Protein AF-T0PTF6-F1 (afdb_monomer)

Solvent-accessible surface area (backbone atoms only — not comparable to full-atom values): 11206 Å² total; per-residue (Å²): 135,82,79,77,64,70,84,74,37,71,68,54,48,59,72,46,45,44,31,73,33,86,87,36,86,44,30,82,51,52,88,39,62,68,60,52,48,53,52,52,55,50,52,52,51,53,51,56,73,67,56,56,88,88,58,85,84,73,84,80,70,76,87,69,85,66,99,60,100,63,68,92,80,62,76,80,83,74,71,88,70,95,76,86,76,68,81,78,51,67,43,77,56,99,88,40,85,39,80,42,71,42,78,43,74,68,41,69,28,35,34,91,40,45,84,80,51,40,58,77,87,59,47,67,47,45,77,56,54,70,67,71,60,58,89,90,43,60,74,40,80,43,68,46,67,45,83,46,69,92,60,60,88,99,55,63,93,56,81,82,71,91,82,75,88,74,83,130

Foldseek 3Di:
DDDDPPVPDPVLVVVCVLCVDPPHPNVVCNPVVVVSVVVVVVVVVVVVVVDPVVDPDDDPPPPPPPVDPDPPPDPPPCDPDDDDQQDADWDADPNDTDGDWDWDFFAKAFQVCCVPGPDPVCCSCVVVSVVPDDPPRGRHIDTDTDTDDDADPPGDPDDPDDDDPDDD

Structure (mmCIF, N/CA/C/O backbone):
data_AF-T0PTF6-F1
#
_entry.id   AF-T0PTF6-F1
#
loop_
_atom_site.group_PDB
_atom_site.id
_atom_site.type_symbol
_atom_site.label_atom_id
_atom_site.label_alt_id
_atom_site.label_comp_id
_atom_site.label_asym_id
_atom_site.label_entity_id
_atom_site.label_seq_id
_atom_site.pdbx_PDB_ins_code
_atom_site.Cartn_x
_atom_site.Cartn_y
_atom_site.Cartn_z
_atom_site.occupancy
_atom_site.B_iso_or_equiv
_atom_site.auth_seq_id
_atom_site.auth_comp_id
_atom_site.auth_asym_id
_atom_site.auth_atom_id
_atom_site.pdbx_PDB_model_num
ATOM 1 N N . MET A 1 1 ? 9.430 -39.633 -14.722 1.00 39.00 1 MET A N 1
ATOM 2 C CA . MET A 1 1 ? 8.328 -38.645 -14.683 1.00 39.00 1 MET A CA 1
ATOM 3 C C . MET A 1 1 ? 8.304 -37.923 -16.020 1.00 39.00 1 MET A C 1
ATOM 5 O O . MET A 1 1 ? 9.248 -37.207 -16.324 1.00 39.00 1 MET A O 1
ATOM 9 N N . THR A 1 2 ? 7.308 -38.182 -16.865 1.00 39.31 2 THR A N 1
ATOM 10 C CA . THR A 1 2 ? 7.134 -37.473 -18.143 1.00 39.31 2 THR A CA 1
ATOM 11 C C . THR A 1 2 ? 6.616 -36.058 -17.870 1.00 39.31 2 THR A C 1
ATOM 13 O O . THR A 1 2 ? 5.637 -35.926 -17.134 1.00 39.31 2 THR A O 1
ATOM 16 N N . PRO A 1 3 ? 7.254 -34.998 -18.399 1.00 48.41 3 PRO A N 1
ATOM 17 C CA . PRO A 1 3 ? 6.786 -33.633 -18.188 1.00 48.41 3 PRO A CA 1
ATOM 18 C C . PRO A 1 3 ? 5.370 -33.472 -18.750 1.00 48.41 3 PRO A C 1
ATOM 20 O O . PRO A 1 3 ? 5.059 -33.998 -19.819 1.00 48.41 3 PRO A O 1
ATOM 23 N N . ALA A 1 4 ? 4.514 -32.757 -18.015 1.00 54.97 4 ALA A N 1
ATOM 24 C CA . ALA A 1 4 ? 3.150 -32.471 -18.445 1.00 54.97 4 ALA A CA 1
ATOM 25 C C . ALA A 1 4 ? 3.148 -31.822 -19.847 1.00 54.97 4 ALA A C 1
ATOM 27 O O . ALA A 1 4 ? 4.062 -31.048 -20.160 1.00 54.97 4 ALA A O 1
ATOM 28 N N . PRO A 1 5 ? 2.145 -32.104 -20.702 1.00 60.97 5 PRO A N 1
ATOM 29 C CA . PRO A 1 5 ? 2.099 -31.548 -22.049 1.00 60.97 5 PRO A CA 1
ATOM 30 C C . PRO A 1 5 ? 2.113 -30.019 -21.970 1.00 60.97 5 PRO A C 1
ATOM 32 O O . PRO A 1 5 ? 1.300 -29.449 -21.244 1.00 60.97 5 PRO A O 1
ATOM 35 N N . LEU A 1 6 ? 2.993 -29.363 -22.738 1.00 57.81 6 LEU A N 1
ATOM 36 C CA . LEU A 1 6 ? 3.139 -27.895 -22.839 1.00 57.81 6 LEU A CA 1
ATOM 37 C C . LEU A 1 6 ? 1.791 -27.147 -22.924 1.00 57.81 6 LEU A C 1
ATOM 39 O O . LEU A 1 6 ? 1.658 -26.048 -22.397 1.00 57.81 6 LEU A O 1
ATOM 43 N N . TRP A 1 7 ? 0.784 -27.785 -23.520 1.00 56.88 7 TRP A N 1
ATOM 44 C CA . TRP A 1 7 ? -0.591 -27.311 -23.695 1.00 56.88 7 TRP A CA 1
ATOM 45 C C . TRP A 1 7 ? -1.392 -27.103 -22.401 1.00 56.88 7 TRP A C 1
ATOM 47 O O . TRP A 1 7 ? -2.384 -26.379 -22.408 1.00 56.88 7 TRP A O 1
ATOM 57 N N . HIS A 1 8 ? -0.964 -27.698 -21.286 1.00 62.75 8 HIS A N 1
ATOM 58 C CA . HIS A 1 8 ? -1.589 -27.513 -19.972 1.00 62.75 8 HIS A CA 1
ATOM 59 C C . HIS A 1 8 ? -0.968 -26.354 -19.180 1.00 62.75 8 HIS A C 1
ATOM 61 O O . HIS A 1 8 ? -1.477 -25.994 -18.122 1.00 62.75 8 HIS A O 1
ATOM 67 N N . ASN A 1 9 ? 0.115 -25.747 -19.679 1.00 69.44 9 ASN A N 1
ATOM 68 C CA . ASN A 1 9 ? 0.739 -24.601 -19.034 1.00 69.44 9 ASN A CA 1
ATOM 69 C C . ASN A 1 9 ? -0.092 -23.332 -19.296 1.00 69.44 9 ASN A C 1
ATOM 71 O O . ASN A 1 9 ? -0.272 -22.921 -20.443 1.00 69.44 9 ASN A O 1
ATOM 75 N N . SER A 1 10 ? -0.581 -22.701 -18.228 1.00 67.88 10 SER A N 1
ATOM 76 C CA . SER A 1 10 ? -1.420 -21.497 -18.289 1.00 67.88 10 SER A CA 1
ATOM 77 C C . SER A 1 10 ? -0.756 -20.331 -19.032 1.00 67.88 10 SER A C 1
ATOM 79 O O . SER A 1 10 ? -1.434 -19.621 -19.770 1.00 67.88 10 SER A O 1
ATOM 81 N N . VAL A 1 11 ? 0.566 -20.178 -18.927 1.00 66.31 11 VAL A N 1
ATOM 82 C CA . VAL A 1 11 ? 1.336 -19.130 -19.621 1.00 66.31 11 VAL A CA 1
ATOM 83 C C . VAL A 1 11 ? 1.404 -19.397 -21.123 1.00 66.31 11 VAL A C 1
ATOM 85 O O . VAL A 1 11 ? 1.226 -18.487 -21.928 1.00 66.31 11 VAL A O 1
ATOM 88 N N . VAL A 1 12 ? 1.600 -20.656 -21.520 1.00 66.69 12 VAL A N 1
ATOM 89 C CA . VAL A 1 12 ? 1.595 -21.042 -22.941 1.00 66.69 12 VAL A CA 1
ATOM 90 C C . VAL A 1 12 ? 0.207 -20.825 -23.539 1.00 66.69 12 VAL A C 1
ATOM 92 O O . VAL A 1 12 ? 0.094 -20.299 -24.640 1.00 66.69 12 VAL A O 1
ATOM 95 N N . ARG A 1 13 ? -0.865 -21.138 -22.800 1.00 68.38 13 ARG A N 1
ATOM 96 C CA . ARG A 1 13 ? -2.240 -20.880 -23.258 1.00 68.38 13 ARG A CA 1
ATOM 97 C C . ARG A 1 13 ? -2.517 -19.390 -23.463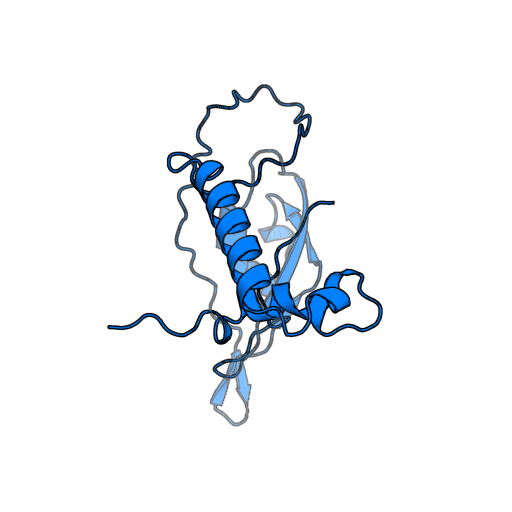 1.00 68.38 13 ARG A C 1
ATOM 99 O O . ARG A 1 13 ? -3.173 -19.056 -24.441 1.00 68.38 13 ARG A O 1
ATOM 106 N N . LEU A 1 14 ? -1.980 -18.514 -22.607 1.00 69.62 14 LEU A N 1
ATOM 107 C CA . LEU A 1 14 ? -2.071 -17.058 -22.780 1.00 69.62 14 LEU A CA 1
ATOM 108 C C . LEU A 1 14 ? -1.354 -16.583 -24.052 1.00 69.62 14 LEU A C 1
ATOM 110 O O . LEU A 1 14 ? -1.935 -15.832 -24.829 1.00 69.62 14 LEU A O 1
ATOM 114 N N . LEU A 1 15 ? -0.132 -17.062 -24.306 1.00 66.50 15 LEU A N 1
ATOM 115 C CA . LEU A 1 15 ? 0.620 -16.722 -25.524 1.00 66.50 15 LEU A CA 1
ATOM 116 C C . LEU A 1 15 ? -0.095 -17.186 -26.802 1.00 66.50 15 LEU A C 1
ATOM 118 O O . LEU A 1 15 ? 0.015 -16.554 -27.849 1.00 66.50 15 LEU A O 1
ATOM 122 N N . LEU A 1 16 ? -0.855 -18.277 -26.708 1.00 73.31 16 LEU A N 1
ATOM 123 C CA . LEU A 1 16 ? -1.602 -18.851 -27.822 1.00 73.31 16 LEU A CA 1
ATOM 124 C C . LEU A 1 16 ? -3.004 -18.254 -28.006 1.00 73.31 16 LEU A C 1
ATOM 126 O O . LEU A 1 16 ? -3.657 -18.598 -28.991 1.00 73.31 16 LEU A O 1
ATOM 130 N N . LEU A 1 17 ? -3.466 -17.341 -27.141 1.00 76.06 17 LEU A N 1
ATOM 131 C CA . LEU A 1 17 ? -4.776 -16.688 -27.298 1.00 76.06 17 LEU A CA 1
ATOM 132 C C . LEU A 1 17 ? -4.907 -15.973 -28.647 1.00 76.06 17 LEU A C 1
ATOM 134 O O . LEU A 1 17 ? -5.959 -16.048 -29.274 1.00 76.06 17 LEU A O 1
ATOM 138 N N . GLY A 1 18 ? -3.820 -15.380 -29.151 1.00 75.94 18 GLY A N 1
ATOM 139 C CA . GLY A 1 18 ? -3.802 -14.764 -30.480 1.00 75.94 18 GLY A CA 1
ATOM 140 C C . GLY A 1 18 ? -4.076 -15.751 -31.621 1.00 75.94 18 GLY A C 1
ATOM 141 O O . GLY A 1 18 ? -4.572 -15.356 -32.664 1.00 75.94 18 GLY A O 1
ATOM 142 N N . THR A 1 19 ? -3.829 -17.052 -31.440 1.00 79.81 19 THR A N 1
ATOM 143 C CA . THR A 1 19 ? -4.189 -18.064 -32.455 1.00 79.81 19 THR A CA 1
ATOM 144 C C . THR A 1 19 ? -5.692 -18.376 -32.474 1.00 79.81 19 THR A C 1
ATOM 146 O O . THR A 1 19 ? -6.212 -18.900 -33.461 1.00 79.81 19 THR A O 1
ATOM 149 N N . LEU A 1 20 ? -6.405 -18.052 -31.392 1.00 78.00 20 LEU A N 1
ATOM 150 C CA . LEU A 1 20 ? -7.843 -18.277 -31.225 1.00 78.00 20 LEU A CA 1
ATOM 151 C C . LEU A 1 20 ? -8.684 -17.046 -31.581 1.00 78.00 20 LEU A C 1
ATOM 153 O O . LEU A 1 20 ? -9.877 -17.189 -31.812 1.00 78.00 20 LEU A O 1
ATOM 157 N N . ASP A 1 21 ? -8.066 -15.871 -31.678 1.00 80.75 21 ASP A N 1
ATOM 158 C CA . ASP A 1 21 ? -8.717 -14.643 -32.127 1.00 80.75 21 ASP A CA 1
ATOM 159 C C . ASP A 1 21 ? -8.705 -14.541 -33.661 1.00 80.75 21 ASP A C 1
ATOM 161 O O . ASP A 1 21 ? -7.648 -14.533 -34.295 1.00 80.75 21 ASP A O 1
ATOM 165 N N . ASP A 1 22 ? -9.888 -14.447 -34.269 1.00 80.94 22 ASP A N 1
ATOM 166 C CA . ASP A 1 22 ? -10.047 -14.326 -35.721 1.00 80.94 22 ASP A CA 1
ATOM 167 C C . ASP A 1 22 ? -9.586 -12.960 -36.262 1.00 80.94 22 ASP A C 1
ATOM 169 O O . ASP A 1 22 ? -9.300 -12.847 -37.458 1.00 80.94 22 ASP A O 1
ATOM 173 N N . GLY A 1 23 ? -9.463 -11.936 -35.408 1.00 84.81 23 GLY A N 1
ATOM 174 C CA . GLY A 1 23 ? -8.885 -10.633 -35.751 1.00 84.81 23 GLY A CA 1
ATOM 175 C C . GLY A 1 23 ? -7.353 -10.613 -35.748 1.00 84.81 23 GLY A C 1
ATOM 176 O O . GLY A 1 23 ? -6.745 -9.676 -36.267 1.00 84.81 23 GLY A O 1
ATOM 177 N N . SER A 1 24 ? -6.712 -11.648 -35.204 1.00 85.00 24 SER A N 1
ATOM 178 C CA . SER A 1 24 ? -5.260 -11.705 -35.074 1.00 85.00 24 SER A CA 1
ATOM 179 C C . SER A 1 24 ? -4.583 -12.236 -36.336 1.00 85.00 24 SER A C 1
ATOM 181 O O . SER A 1 24 ? -5.031 -13.201 -36.959 1.00 85.00 24 SER A O 1
ATOM 183 N N . SER A 1 25 ? -3.415 -11.686 -36.668 1.00 83.06 25 SER A N 1
ATOM 184 C CA . SER A 1 25 ? -2.525 -12.262 -37.684 1.00 83.06 25 SER A CA 1
ATOM 185 C C . SER A 1 25 ? -2.030 -13.666 -37.304 1.00 83.06 25 SER A C 1
ATOM 187 O O . SER A 1 25 ? -1.691 -14.460 -38.182 1.00 83.06 25 SER A O 1
ATOM 189 N N . LEU A 1 26 ? -2.054 -14.014 -36.012 1.00 79.19 26 LEU A N 1
ATOM 190 C CA . LEU A 1 26 ? -1.642 -15.321 -35.497 1.00 79.19 26 LEU A CA 1
ATOM 191 C C . LEU A 1 26 ? -2.687 -16.424 -35.721 1.00 79.19 26 LEU A C 1
ATOM 193 O O . LEU A 1 26 ? -2.365 -17.602 -35.544 1.00 79.19 26 LEU A O 1
ATOM 197 N N . ARG A 1 27 ? -3.903 -16.091 -36.181 1.00 83.31 27 ARG A N 1
ATOM 198 C CA . ARG A 1 27 ? -4.948 -17.074 -36.524 1.00 83.31 27 ARG A CA 1
ATOM 199 C C . ARG A 1 27 ? -4.484 -18.114 -37.547 1.00 83.31 27 ARG A C 1
ATOM 201 O O . ARG A 1 27 ? -4.944 -19.249 -37.520 1.00 83.31 27 ARG A O 1
ATOM 208 N N . GLY A 1 28 ? -3.546 -17.748 -38.428 1.00 81.69 28 GLY A N 1
ATOM 209 C CA . GLY A 1 28 ? -2.991 -18.654 -39.438 1.00 81.69 28 GLY A CA 1
ATOM 210 C C . GLY A 1 28 ? -2.233 -19.844 -38.843 1.00 81.69 28 GLY A C 1
ATOM 211 O O . GLY A 1 28 ? -2.098 -20.872 -39.497 1.00 81.69 28 GLY A O 1
ATOM 212 N N . LEU A 1 29 ? -1.789 -19.731 -37.588 1.00 80.88 29 LEU A N 1
ATOM 213 C CA . LEU A 1 29 ? -1.083 -20.784 -36.858 1.00 80.88 29 LEU A CA 1
ATOM 214 C C . LEU A 1 29 ? -2.030 -21.681 -36.042 1.00 80.88 29 LEU A C 1
ATOM 216 O O . LEU A 1 29 ? -1.572 -22.587 -35.342 1.00 80.88 29 LEU A O 1
ATOM 220 N N . ARG A 1 30 ? -3.351 -21.459 -36.118 1.00 82.38 30 ARG A N 1
ATOM 221 C CA . ARG A 1 30 ? -4.353 -22.280 -35.428 1.00 82.38 30 ARG A CA 1
ATOM 222 C C . ARG A 1 30 ? -4.233 -23.738 -35.881 1.00 82.38 30 ARG A C 1
ATOM 224 O O . ARG A 1 30 ? -4.290 -24.039 -37.067 1.00 82.38 30 ARG A O 1
ATOM 231 N N . GLY A 1 31 ? -4.048 -24.644 -34.921 1.00 78.50 31 GLY A N 1
ATOM 232 C CA . GLY A 1 31 ? -3.874 -26.078 -35.180 1.00 78.50 31 GLY A CA 1
ATOM 233 C C . GLY A 1 31 ? -2.472 -26.496 -35.648 1.00 78.50 31 GLY A C 1
ATOM 234 O O . GLY A 1 31 ? -2.211 -27.691 -35.740 1.00 78.50 31 GLY A O 1
ATOM 235 N N . GLN A 1 32 ? -1.541 -25.561 -35.877 1.00 83.50 32 GLN A N 1
ATOM 236 C CA . GLN A 1 32 ? -0.156 -25.870 -36.260 1.00 83.50 32 GLN A CA 1
ATOM 237 C C . GLN A 1 32 ? 0.730 -26.105 -35.026 1.00 83.50 32 GLN A C 1
ATOM 239 O O . GLN A 1 32 ? 1.657 -25.349 -34.732 1.00 83.50 32 GLN A O 1
ATOM 244 N N . THR A 1 33 ? 0.424 -27.164 -34.277 1.00 78.94 33 THR A N 1
ATOM 245 C CA . THR A 1 33 ? 1.061 -27.525 -32.998 1.00 78.94 33 THR A CA 1
ATOM 246 C C . THR A 1 33 ? 2.589 -27.593 -33.079 1.00 78.94 33 THR A C 1
ATOM 248 O O . THR A 1 33 ? 3.260 -27.070 -32.189 1.00 78.94 33 THR A O 1
ATOM 251 N N . ASP A 1 34 ? 3.145 -28.180 -34.139 1.00 79.31 34 ASP A N 1
ATOM 252 C CA . ASP A 1 34 ? 4.597 -28.348 -34.287 1.00 79.31 34 ASP A CA 1
ATOM 253 C C . ASP A 1 34 ? 5.313 -27.020 -34.558 1.00 79.31 34 ASP A C 1
ATOM 255 O O . ASP A 1 34 ? 6.357 -26.737 -33.969 1.00 79.31 34 ASP A O 1
ATOM 259 N N . VAL A 1 35 ? 4.710 -26.160 -35.385 1.00 82.94 35 VAL A N 1
ATOM 260 C CA . VAL A 1 35 ? 5.233 -24.821 -35.694 1.00 82.94 35 VAL A CA 1
ATOM 261 C C . VAL A 1 35 ? 5.182 -23.934 -34.453 1.00 82.94 35 VAL A C 1
ATOM 263 O O . VAL A 1 35 ? 6.168 -23.287 -34.107 1.00 82.94 35 VAL A O 1
ATOM 266 N N . LEU A 1 36 ? 4.062 -23.951 -33.727 1.00 79.75 36 LEU A N 1
ATOM 267 C CA . LEU A 1 36 ? 3.914 -23.218 -32.469 1.00 79.75 36 LEU A CA 1
ATOM 268 C C . LEU A 1 36 ? 4.930 -23.677 -31.423 1.00 79.75 36 LEU A C 1
ATOM 270 O O . LEU A 1 36 ? 5.526 -22.849 -30.735 1.00 79.75 36 LEU A O 1
ATOM 274 N N . LYS A 1 37 ? 5.171 -24.988 -31.331 1.00 79.75 37 LYS A N 1
ATOM 275 C CA . LYS A 1 37 ? 6.200 -25.539 -30.452 1.00 79.75 37 LYS A CA 1
ATOM 276 C C . LYS A 1 37 ? 7.591 -25.032 -30.830 1.00 79.75 37 LYS A C 1
ATOM 278 O O . LYS A 1 37 ? 8.305 -24.561 -29.950 1.00 79.75 37 LYS A O 1
ATOM 283 N N . ALA A 1 38 ? 7.945 -25.061 -32.114 1.00 83.44 38 ALA A N 1
ATOM 284 C CA . ALA A 1 38 ? 9.225 -24.546 -32.594 1.00 83.44 38 ALA A CA 1
ATOM 285 C C . ALA A 1 38 ? 9.411 -23.052 -32.268 1.00 83.44 38 ALA A C 1
ATOM 287 O O . ALA A 1 38 ? 10.474 -22.658 -31.789 1.00 83.44 38 ALA A O 1
ATOM 288 N N . ILE A 1 39 ? 8.367 -22.234 -32.448 1.00 82.69 39 ILE A N 1
ATOM 289 C CA . ILE A 1 39 ? 8.386 -20.804 -32.097 1.00 82.69 39 ILE A CA 1
ATOM 290 C C . ILE A 1 39 ? 8.611 -20.616 -30.591 1.00 82.69 39 ILE A C 1
ATOM 292 O O . ILE A 1 39 ? 9.488 -19.852 -30.186 1.00 82.69 39 ILE A O 1
ATOM 296 N N . VAL A 1 40 ? 7.849 -21.320 -29.749 1.00 79.94 40 VAL A N 1
ATOM 297 C CA . VAL A 1 40 ? 7.961 -21.212 -28.285 1.00 79.94 40 VAL A CA 1
ATOM 298 C C . VAL A 1 40 ? 9.334 -21.674 -27.799 1.00 79.94 40 VAL A C 1
ATOM 300 O O . VAL A 1 40 ? 9.933 -21.018 -26.947 1.00 79.94 40 VAL A O 1
ATOM 303 N N . ASP A 1 41 ? 9.862 -22.771 -28.336 1.00 82.00 41 ASP A N 1
ATOM 304 C CA . ASP A 1 41 ? 11.186 -23.267 -27.962 1.00 82.00 41 ASP A CA 1
ATOM 305 C C . ASP A 1 41 ? 12.294 -22.292 -28.394 1.00 82.00 41 ASP A C 1
ATOM 307 O O . ASP A 1 41 ? 13.228 -22.048 -27.624 1.00 82.00 41 ASP A O 1
ATOM 311 N N . HIS A 1 42 ? 12.151 -21.649 -29.557 1.00 83.31 42 HIS A N 1
ATOM 312 C CA . HIS A 1 42 ? 13.067 -20.601 -30.003 1.00 83.31 42 HIS A CA 1
ATOM 313 C C . HIS A 1 42 ? 13.028 -19.365 -29.092 1.00 83.31 42 HIS A C 1
ATOM 315 O O . HIS A 1 42 ? 14.075 -18.889 -28.651 1.00 83.31 42 HIS A O 1
ATOM 321 N N . LEU A 1 43 ? 11.833 -18.895 -28.716 1.00 79.81 43 LEU A N 1
ATOM 322 C CA . LEU A 1 43 ? 11.668 -17.792 -27.761 1.00 79.81 43 LEU A CA 1
ATOM 323 C C . LEU A 1 43 ? 12.299 -18.117 -26.403 1.00 79.81 43 LEU A C 1
ATOM 325 O O . LEU A 1 43 ? 13.017 -17.295 -25.837 1.00 79.81 43 LEU A O 1
ATOM 329 N N . ARG A 1 44 ? 12.094 -19.339 -25.896 1.00 78.75 44 ARG A N 1
ATOM 330 C CA . ARG A 1 44 ? 12.716 -19.794 -24.644 1.00 78.75 44 ARG A CA 1
ATOM 331 C C . ARG A 1 44 ? 14.238 -19.811 -24.733 1.00 78.75 44 ARG A C 1
ATOM 333 O O . ARG A 1 44 ? 14.887 -19.492 -23.739 1.00 78.75 44 ARG A O 1
ATOM 340 N N . ALA A 1 45 ? 14.803 -20.193 -25.877 1.00 81.69 45 ALA A N 1
ATOM 341 C CA . ALA A 1 45 ? 16.245 -20.173 -26.092 1.00 81.69 45 ALA A CA 1
ATOM 342 C C . ALA A 1 45 ? 16.796 -18.739 -26.080 1.00 81.69 45 ALA A C 1
ATOM 344 O O . ALA A 1 45 ? 17.762 -18.477 -25.365 1.00 81.69 45 ALA A O 1
ATOM 345 N N . ILE A 1 46 ? 16.139 -17.809 -26.785 1.00 81.38 46 ILE A N 1
ATOM 346 C CA . ILE A 1 46 ? 16.513 -16.386 -26.796 1.00 81.38 46 ILE A CA 1
ATOM 347 C C . ILE A 1 46 ? 16.448 -15.805 -25.383 1.00 81.38 46 ILE A C 1
ATOM 349 O O . ILE A 1 46 ? 17.426 -15.229 -24.911 1.00 81.38 46 ILE A O 1
ATOM 353 N N . TRP A 1 47 ? 15.330 -15.996 -24.679 1.00 74.81 47 TRP A N 1
ATOM 354 C CA . TRP A 1 47 ? 15.180 -15.478 -23.321 1.00 74.81 47 TRP A CA 1
ATOM 355 C C . TRP A 1 47 ? 16.221 -16.057 -22.375 1.00 74.81 47 TRP A C 1
ATOM 357 O O . TRP A 1 47 ? 16.852 -15.299 -21.652 1.00 74.81 47 TRP A O 1
ATOM 367 N N . ARG A 1 48 ? 16.474 -17.372 -22.417 1.00 77.25 48 ARG A N 1
ATOM 368 C CA . ARG A 1 48 ? 17.530 -17.988 -21.600 1.00 77.25 48 ARG A CA 1
ATOM 369 C C . ARG A 1 48 ? 18.911 -17.417 -21.888 1.00 77.25 48 ARG A C 1
ATOM 371 O O . ARG A 1 48 ? 19.661 -17.219 -20.944 1.00 77.25 48 ARG A 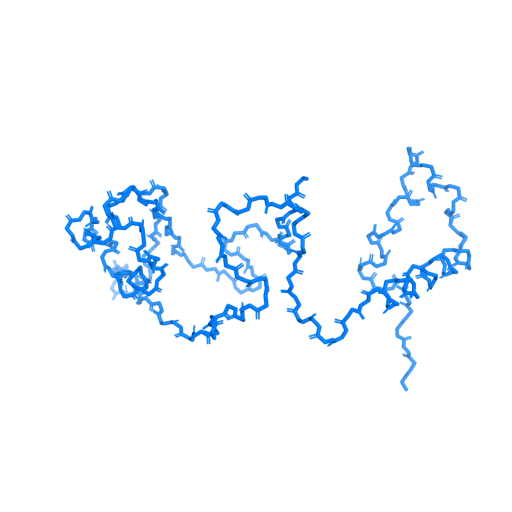O 1
ATOM 378 N N . ALA A 1 49 ? 19.235 -17.145 -23.149 1.00 78.00 49 ALA A N 1
ATOM 379 C CA . ALA A 1 49 ? 20.513 -16.539 -23.517 1.00 78.00 49 ALA A CA 1
ATOM 380 C C . ALA A 1 49 ? 20.657 -15.097 -22.997 1.00 78.00 49 ALA A C 1
ATOM 382 O O . ALA A 1 49 ? 21.771 -14.626 -22.793 1.00 78.00 49 ALA A O 1
ATOM 383 N N . GLN A 1 50 ? 19.540 -14.405 -22.766 1.00 73.06 50 GLN A N 1
ATOM 384 C CA . GLN A 1 50 ? 19.509 -13.049 -22.216 1.00 73.06 50 GLN A CA 1
ATOM 385 C C . GLN A 1 50 ? 19.417 -13.014 -20.683 1.00 73.06 50 GLN A C 1
ATOM 387 O O . GLN A 1 50 ? 19.576 -11.946 -20.089 1.00 73.06 50 GLN A O 1
ATOM 392 N N . LEU A 1 51 ? 19.181 -14.156 -20.024 1.00 69.69 51 LEU A N 1
ATOM 393 C CA . LEU A 1 51 ? 19.178 -14.235 -18.566 1.00 69.69 51 LEU A CA 1
ATOM 394 C C . LEU A 1 51 ? 20.610 -14.111 -18.038 1.00 69.69 51 LEU A C 1
ATOM 396 O O . LEU A 1 51 ? 21.403 -15.048 -18.099 1.00 69.69 51 LEU A O 1
ATOM 400 N N . LYS A 1 52 ? 20.915 -12.955 -17.456 1.00 69.81 52 LYS A N 1
ATOM 401 C CA . LYS A 1 52 ? 22.130 -12.732 -16.672 1.00 69.81 52 LYS A CA 1
ATOM 402 C C . LYS A 1 52 ? 21.965 -13.386 -15.300 1.00 69.81 52 LYS A C 1
ATOM 404 O O . LYS A 1 52 ? 21.294 -12.850 -14.424 1.00 69.81 52 LYS A O 1
ATOM 409 N N . THR A 1 53 ? 22.509 -14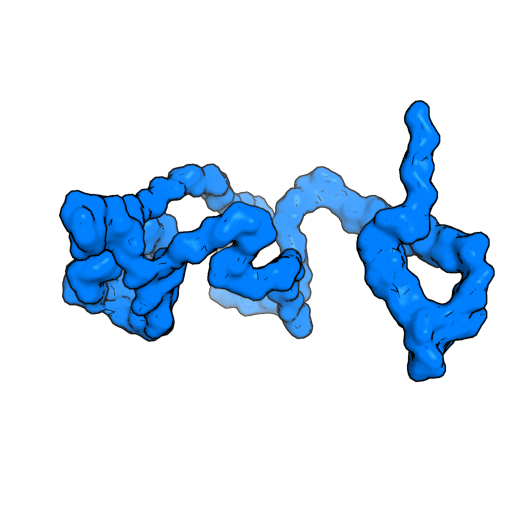.590 -15.129 1.00 62.44 53 THR A N 1
ATOM 410 C CA . THR A 1 53 ? 22.348 -15.405 -13.905 1.00 62.44 53 THR A CA 1
ATOM 411 C C . THR A 1 53 ? 23.020 -14.810 -12.665 1.00 62.44 53 THR A C 1
ATOM 413 O O . THR A 1 53 ? 22.713 -15.207 -11.543 1.00 62.44 53 THR A O 1
ATOM 416 N N . ASP A 1 54 ? 23.936 -13.872 -12.870 1.00 63.97 54 ASP A N 1
ATOM 417 C CA . ASP A 1 54 ? 24.639 -13.079 -11.864 1.00 63.97 54 ASP A CA 1
ATOM 418 C C . ASP A 1 54 ? 23.854 -11.830 -11.422 1.00 63.97 54 ASP A C 1
ATOM 420 O O . ASP A 1 54 ? 24.095 -11.310 -10.333 1.00 63.97 54 ASP A O 1
ATOM 424 N N . GLN A 1 55 ? 22.866 -11.382 -12.205 1.00 55.84 55 GLN A N 1
ATOM 425 C CA . GLN A 1 55 ? 22.031 -10.221 -11.894 1.00 55.84 55 GLN A CA 1
ATOM 426 C C . GLN A 1 55 ? 20.647 -10.663 -11.402 1.00 55.84 55 GLN A C 1
ATOM 428 O O . GLN A 1 55 ? 19.749 -11.003 -12.172 1.00 55.84 55 GLN A O 1
ATOM 433 N N . ARG A 1 56 ? 20.441 -10.649 -10.080 1.00 48.03 56 ARG A N 1
ATOM 434 C CA . ARG A 1 56 ? 19.110 -10.857 -9.492 1.00 48.03 56 ARG A CA 1
ATOM 435 C C . ARG A 1 56 ? 18.264 -9.586 -9.646 1.00 48.03 56 ARG A C 1
ATOM 437 O O . ARG A 1 56 ? 18.459 -8.629 -8.914 1.00 48.03 56 ARG A O 1
ATOM 444 N N . GLY A 1 57 ? 17.316 -9.630 -10.583 1.00 44.84 57 GLY A N 1
ATOM 445 C CA . GLY A 1 57 ? 16.020 -8.943 -10.531 1.00 44.84 57 GLY A CA 1
ATOM 446 C C . GLY A 1 57 ? 16.0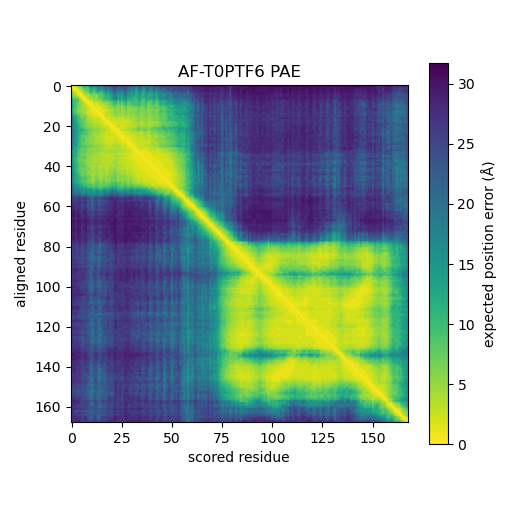06 -7.435 -10.274 1.00 44.84 57 GLY A C 1
ATOM 447 O O . GLY A 1 57 ? 15.463 -7.011 -9.262 1.00 44.84 57 GLY A O 1
ATOM 448 N N . TYR A 1 58 ? 16.453 -6.642 -11.244 1.00 48.75 58 TYR A N 1
ATOM 449 C CA . TYR A 1 58 ? 15.899 -5.304 -11.468 1.00 48.75 58 TYR A CA 1
ATOM 450 C C . TYR A 1 58 ? 15.574 -5.174 -12.955 1.00 48.75 58 TYR A C 1
ATOM 452 O O . TYR A 1 58 ? 16.378 -5.571 -13.797 1.00 48.75 58 TYR A O 1
ATOM 460 N N . VAL A 1 59 ? 14.387 -4.660 -13.284 1.00 41.12 59 VAL A N 1
ATOM 461 C CA . VAL A 1 59 ? 14.089 -4.197 -14.643 1.00 41.12 59 VAL A CA 1
ATOM 462 C C . VAL A 1 59 ? 14.945 -2.950 -14.852 1.00 41.12 59 VAL A C 1
ATOM 464 O O . VAL A 1 59 ? 14.746 -1.978 -14.120 1.00 41.12 59 VAL A O 1
ATOM 467 N N . PRO A 1 60 ? 15.908 -2.940 -15.789 1.00 44.03 60 PRO A N 1
ATOM 468 C CA . PRO A 1 60 ? 16.584 -1.708 -16.141 1.00 44.03 60 PRO A CA 1
ATOM 469 C C . PRO A 1 60 ? 15.562 -0.838 -16.874 1.00 44.03 60 PRO A C 1
ATOM 471 O O . PRO A 1 60 ? 15.310 -1.021 -18.063 1.00 44.03 60 PRO A O 1
ATOM 474 N N . LEU A 1 61 ? 14.924 0.079 -16.146 1.00 39.91 61 LEU A N 1
A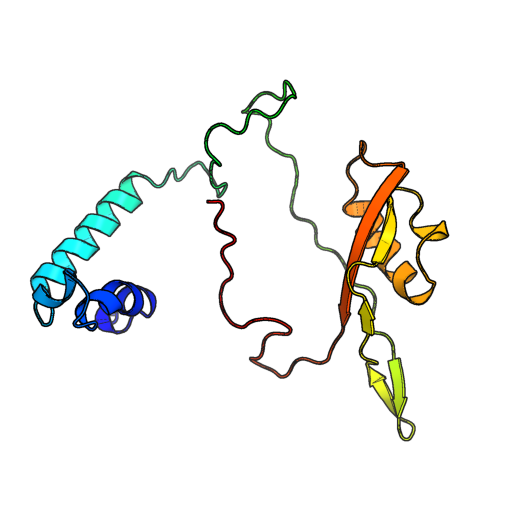TOM 475 C CA . LEU A 1 61 ? 14.246 1.218 -16.752 1.00 39.91 61 LEU A CA 1
ATOM 476 C C . LEU A 1 61 ? 15.304 1.945 -17.587 1.00 39.91 61 LEU A C 1
ATOM 478 O O . LEU A 1 61 ? 16.305 2.415 -17.043 1.00 39.91 61 LEU A O 1
ATOM 482 N N . GLY A 1 62 ? 15.133 1.936 -18.911 1.00 43.97 62 GLY A N 1
ATOM 483 C CA . GLY A 1 62 ? 16.084 2.541 -19.838 1.00 43.97 62 GLY A CA 1
ATOM 484 C C . GLY A 1 62 ? 16.419 3.968 -19.412 1.00 43.97 62 GLY A C 1
ATOM 485 O O . GLY A 1 62 ? 15.516 4.707 -19.041 1.00 43.97 62 GLY A O 1
ATOM 486 N N . ASN A 1 63 ? 17.715 4.300 -19.426 1.00 43.09 63 ASN A N 1
ATOM 487 C CA . ASN A 1 63 ? 18.330 5.602 -19.138 1.00 43.09 63 ASN A CA 1
ATOM 488 C C . ASN A 1 63 ? 17.417 6.624 -18.442 1.00 43.09 63 ASN A C 1
ATOM 490 O O . ASN A 1 63 ? 17.133 7.697 -18.977 1.00 43.09 63 ASN A O 1
ATOM 494 N N . VAL A 1 64 ? 16.982 6.307 -17.223 1.00 42.00 64 VAL A N 1
ATOM 495 C CA . VAL A 1 64 ? 16.450 7.325 -16.325 1.00 42.00 64 VAL A CA 1
ATOM 496 C C . VAL A 1 64 ? 17.654 8.155 -15.909 1.00 42.00 64 VAL A C 1
ATOM 498 O O . VAL A 1 64 ? 18.522 7.672 -15.184 1.00 42.00 64 VAL A O 1
ATOM 501 N N . PHE A 1 65 ? 17.740 9.389 -16.406 1.00 41.91 65 PHE A N 1
ATOM 502 C CA . PHE A 1 65 ? 18.644 10.391 -15.853 1.00 41.91 65 PHE A CA 1
ATOM 503 C C . PHE A 1 65 ? 18.230 10.637 -14.398 1.00 41.91 65 PHE A C 1
ATOM 505 O O . PHE A 1 65 ? 17.358 11.456 -14.114 1.00 41.91 65 PHE A O 1
ATOM 512 N N . LEU A 1 66 ? 18.818 9.885 -13.470 1.00 44.62 66 LEU A N 1
ATOM 513 C CA . LEU A 1 66 ? 18.754 10.192 -12.051 1.00 44.62 66 LEU A CA 1
ATOM 514 C C . LEU A 1 66 ? 19.763 11.323 -11.803 1.00 44.62 66 LEU A C 1
ATOM 516 O O . LEU A 1 66 ? 20.941 11.145 -12.108 1.00 44.62 66 LEU A O 1
ATOM 520 N N . PRO A 1 67 ? 19.348 12.491 -11.284 1.00 38.34 67 PRO A N 1
ATOM 521 C CA . PRO A 1 67 ? 20.225 13.651 -11.126 1.00 38.34 67 PRO A CA 1
ATOM 522 C C . PRO A 1 67 ? 21.170 13.530 -9.916 1.00 38.34 67 PRO A C 1
ATOM 524 O O . PRO A 1 67 ? 21.474 14.526 -9.268 1.00 38.34 67 PRO A O 1
ATOM 527 N N . PHE A 1 68 ? 21.639 12.326 -9.589 1.00 44.44 68 PHE A N 1
ATOM 528 C CA . PHE A 1 68 ? 22.546 12.104 -8.470 1.00 44.44 68 PHE A CA 1
ATOM 529 C C . PHE A 1 68 ? 23.672 11.156 -8.877 1.00 44.44 68 PHE A C 1
ATOM 531 O O . PHE A 1 68 ? 23.408 10.019 -9.267 1.00 44.44 68 PHE A O 1
ATOM 538 N N . ASP A 1 69 ? 24.912 11.642 -8.738 1.00 50.56 69 ASP A N 1
ATOM 539 C CA . ASP A 1 69 ? 26.198 10.936 -8.860 1.00 50.56 69 ASP A CA 1
ATOM 540 C C . ASP A 1 69 ? 26.313 9.768 -7.862 1.00 50.56 69 ASP A C 1
ATOM 542 O O . ASP A 1 69 ? 27.157 9.741 -6.967 1.00 50.56 69 ASP A O 1
ATOM 546 N N . THR A 1 70 ? 25.432 8.783 -7.978 1.00 46.84 70 THR A N 1
ATOM 547 C CA . THR A 1 70 ? 25.572 7.506 -7.287 1.00 46.84 70 THR A CA 1
ATOM 548 C C . THR A 1 70 ? 26.207 6.531 -8.273 1.00 46.84 70 THR A C 1
ATOM 550 O O . THR A 1 70 ? 25.628 6.281 -9.330 1.00 46.84 70 THR A O 1
ATOM 553 N N . PRO A 1 71 ? 27.415 6.005 -7.991 1.00 49.88 71 PRO A N 1
ATOM 554 C CA . PRO A 1 71 ? 28.047 5.008 -8.843 1.00 49.88 71 PRO A CA 1
ATOM 555 C C . PRO A 1 71 ? 27.072 3.856 -9.102 1.00 49.88 71 PRO A C 1
ATOM 557 O O . PRO A 1 71 ? 26.527 3.282 -8.157 1.00 49.88 71 PRO A O 1
ATOM 560 N N . HIS A 1 72 ? 26.863 3.515 -10.376 1.00 52.16 72 HIS A N 1
ATOM 561 C CA . HIS A 1 72 ? 25.938 2.459 -10.809 1.00 52.16 72 HIS A CA 1
ATOM 562 C C . HIS A 1 72 ? 26.185 1.095 -10.134 1.00 52.16 72 HIS A C 1
ATOM 564 O O . HIS A 1 72 ? 25.272 0.275 -10.075 1.00 52.16 72 HIS A O 1
ATOM 570 N N . ASP A 1 73 ? 27.386 0.880 -9.591 1.00 52.81 73 ASP A N 1
ATOM 571 C CA . ASP A 1 73 ? 27.814 -0.363 -8.946 1.00 52.81 73 ASP A CA 1
ATOM 572 C C . ASP A 1 73 ? 27.667 -0.369 -7.419 1.00 52.81 73 ASP A C 1
ATOM 574 O O . ASP A 1 73 ? 28.058 -1.342 -6.774 1.00 52.81 73 ASP A O 1
ATOM 578 N N . THR A 1 74 ? 27.118 0.684 -6.804 1.00 48.00 74 THR A N 1
ATOM 579 C CA . THR A 1 74 ? 26.870 0.656 -5.356 1.00 48.00 74 THR A CA 1
ATOM 580 C C . THR A 1 74 ? 25.676 -0.265 -5.083 1.00 48.00 74 THR A C 1
ATOM 582 O O . THR A 1 74 ? 24.560 0.065 -5.491 1.00 48.00 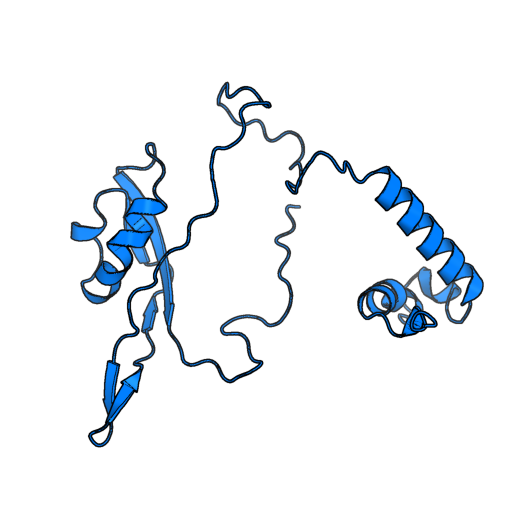74 THR A O 1
ATOM 585 N N . PRO A 1 75 ? 25.847 -1.418 -4.405 1.00 47.34 75 PRO A N 1
ATOM 586 C CA . PRO A 1 75 ? 24.726 -2.288 -4.090 1.00 47.34 75 PRO A CA 1
ATOM 587 C C . PRO A 1 75 ? 23.766 -1.511 -3.199 1.00 47.34 75 PRO A C 1
ATOM 589 O O . PRO A 1 75 ? 24.159 -1.047 -2.128 1.00 47.34 75 PRO A O 1
ATOM 592 N N . ILE A 1 76 ? 22.514 -1.369 -3.627 1.00 51.69 76 ILE A N 1
ATOM 593 C CA . ILE A 1 76 ? 21.464 -0.826 -2.772 1.00 51.69 76 ILE A CA 1
ATOM 594 C C . ILE A 1 76 ? 21.400 -1.738 -1.532 1.00 51.69 76 ILE A C 1
ATOM 596 O O . ILE A 1 76 ? 21.061 -2.918 -1.666 1.00 51.69 76 ILE A O 1
ATOM 600 N N . PRO A 1 77 ? 21.726 -1.253 -0.320 1.00 53.03 77 PRO A N 1
ATOM 601 C CA . PRO A 1 77 ? 21.904 -2.093 0.863 1.00 53.03 77 PRO A CA 1
ATOM 602 C C . PRO A 1 77 ? 20.556 -2.449 1.509 1.00 53.03 77 PRO A C 1
ATOM 604 O O . PRO A 1 77 ? 20.436 -2.551 2.730 1.00 53.03 77 PRO A O 1
ATOM 607 N N . HIS A 1 78 ? 19.495 -2.592 0.715 1.00 55.78 78 HIS A N 1
ATOM 608 C CA . HIS A 1 78 ? 18.165 -2.915 1.212 1.00 55.78 78 HIS A CA 1
ATOM 609 C C . HIS A 1 78 ? 18.036 -4.425 1.379 1.00 55.78 78 HIS A C 1
ATOM 611 O O . HIS A 1 78 ? 17.400 -5.120 0.590 1.00 55.78 78 HIS A O 1
ATOM 617 N N . THR A 1 79 ? 18.651 -4.939 2.443 1.00 62.31 79 THR A N 1
ATOM 618 C CA . THR A 1 79 ? 18.337 -6.277 2.937 1.00 62.31 79 THR A CA 1
ATOM 619 C C . THR A 1 79 ? 16.846 -6.304 3.285 1.00 62.31 79 THR A C 1
ATOM 621 O O . THR A 1 79 ? 16.412 -5.475 4.092 1.00 62.31 79 THR A O 1
ATOM 624 N N . PRO A 1 80 ? 16.044 -7.215 2.708 1.00 69.25 80 PRO A N 1
ATOM 625 C CA . PRO A 1 80 ? 14.640 -7.332 3.068 1.00 69.25 80 PRO A CA 1
ATOM 626 C C . PRO A 1 80 ? 14.533 -7.612 4.568 1.00 69.25 80 PRO A C 1
ATOM 628 O O . PRO A 1 80 ? 15.230 -8.473 5.108 1.00 69.25 80 PRO A O 1
ATOM 631 N N . ARG A 1 81 ? 13.678 -6.854 5.257 1.00 71.00 81 ARG A N 1
ATOM 632 C CA . ARG A 1 81 ? 13.446 -7.006 6.695 1.00 71.00 81 ARG A CA 1
ATOM 633 C C . ARG A 1 81 ? 12.022 -7.463 6.929 1.00 71.00 81 ARG A C 1
ATOM 635 O O . ARG A 1 81 ? 11.092 -6.897 6.360 1.00 71.00 81 ARG A O 1
ATOM 642 N N . PHE A 1 82 ? 11.862 -8.434 7.821 1.00 79.81 82 PHE A N 1
ATOM 643 C CA . PHE A 1 82 ? 10.553 -8.734 8.380 1.00 79.81 82 PHE A CA 1
ATOM 644 C C . PHE A 1 82 ? 10.041 -7.513 9.144 1.00 79.81 82 PHE A C 1
ATOM 646 O O . PHE A 1 82 ? 10.771 -6.858 9.900 1.00 79.81 82 PHE A O 1
ATOM 653 N N . VAL A 1 83 ? 8.785 -7.181 8.886 1.00 79.06 83 VAL A N 1
ATOM 654 C CA . VAL A 1 83 ? 8.078 -6.069 9.502 1.00 79.06 83 VAL A CA 1
ATOM 655 C C . VAL A 1 83 ? 6.788 -6.602 10.095 1.00 79.06 83 VAL A C 1
ATOM 657 O O . VAL A 1 83 ? 6.047 -7.319 9.427 1.00 79.06 83 VAL A O 1
ATOM 660 N N . ASP A 1 84 ? 6.538 -6.245 11.347 1.00 87.31 84 ASP A N 1
ATOM 661 C CA . ASP A 1 84 ? 5.308 -6.605 12.034 1.00 87.31 84 ASP A CA 1
ATOM 662 C C . ASP A 1 84 ? 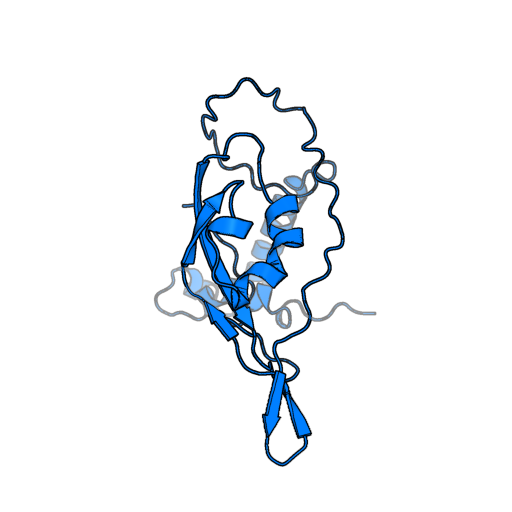4.264 -5.521 11.783 1.00 87.31 84 ASP A C 1
ATOM 664 O O . ASP A 1 84 ? 4.511 -4.330 11.999 1.00 87.31 84 ASP A O 1
ATOM 668 N N . PHE A 1 85 ? 3.095 -5.940 11.313 1.00 89.12 85 PHE A N 1
ATOM 669 C CA . PHE A 1 85 ? 1.945 -5.060 11.180 1.00 89.12 85 PHE A CA 1
ATOM 670 C C . PHE A 1 85 ? 1.242 -4.906 12.533 1.00 89.12 85 PHE A C 1
ATOM 672 O O . PHE A 1 85 ? 1.232 -5.847 13.331 1.00 89.12 85 PHE A O 1
ATOM 679 N N . PRO A 1 86 ? 0.649 -3.732 12.819 1.00 91.12 86 PRO A N 1
ATOM 680 C CA . PRO A 1 86 ? -0.148 -3.569 14.025 1.00 91.12 86 PRO A CA 1
ATOM 681 C C . PRO A 1 86 ? -1.348 -4.532 14.006 1.00 91.12 86 PRO A C 1
ATOM 683 O O . PRO A 1 86 ? -1.869 -4.837 12.930 1.00 91.12 86 PRO A O 1
ATOM 686 N N . PRO A 1 87 ? -1.822 -4.989 15.178 1.00 90.50 87 PRO A N 1
ATOM 687 C CA . PRO A 1 87 ? -3.015 -5.822 15.247 1.00 90.50 87 PRO A CA 1
ATOM 688 C C . PRO A 1 87 ? -4.235 -5.071 14.683 1.00 90.50 87 PRO A C 1
ATOM 690 O O . PRO A 1 87 ? -4.308 -3.836 14.805 1.00 90.50 87 PRO A O 1
ATOM 693 N N . PRO A 1 88 ? -5.202 -5.793 14.086 1.00 88.94 88 PRO A N 1
ATOM 694 C CA . PRO A 1 88 ? -6.398 -5.185 13.517 1.00 88.94 88 PRO A CA 1
ATOM 695 C C . PRO A 1 88 ? -7.185 -4.440 14.594 1.00 88.94 88 PRO A C 1
ATOM 697 O O . PRO A 1 88 ? -7.162 -4.809 15.772 1.00 88.94 88 PRO A O 1
ATOM 700 N N . LEU A 1 89 ? -7.905 -3.387 14.198 1.00 90.00 89 LEU A N 1
ATOM 701 C CA . LEU A 1 89 ? -8.900 -2.812 15.107 1.00 90.00 89 LEU A CA 1
ATOM 702 C C . LEU A 1 89 ? -9.958 -3.860 15.423 1.00 90.00 89 LEU A C 1
ATOM 704 O O . LEU A 1 89 ? -10.307 -4.670 14.570 1.00 90.00 89 LEU A O 1
ATOM 708 N N . THR A 1 90 ? -10.503 -3.815 16.631 1.00 91.69 90 THR A N 1
ATOM 709 C CA . THR A 1 90 ? -11.609 -4.680 17.028 1.00 91.69 90 THR A CA 1
ATOM 710 C C . THR A 1 90 ? -12.793 -3.862 17.520 1.00 91.69 90 THR A C 1
ATOM 712 O O . THR A 1 90 ? -12.674 -2.688 17.882 1.00 91.69 90 THR A O 1
ATOM 715 N N . HIS A 1 91 ? -13.964 -4.480 17.477 1.00 91.56 91 HIS A N 1
ATOM 716 C CA . HIS A 1 91 ? -15.205 -3.967 18.033 1.00 91.56 91 HIS A CA 1
ATOM 717 C C . HIS A 1 91 ? -15.988 -5.124 18.649 1.00 91.56 91 HIS A C 1
ATOM 719 O O . HIS A 1 91 ? -15.746 -6.282 18.314 1.00 91.56 91 HIS A O 1
ATOM 725 N N . ILE A 1 92 ? -16.883 -4.809 19.582 1.00 92.06 92 ILE A N 1
ATOM 726 C CA . ILE A 1 92 ? -17.729 -5.811 20.227 1.00 92.06 92 ILE A CA 1
ATOM 727 C C . ILE A 1 92 ? -19.025 -5.913 19.426 1.00 92.06 92 ILE A C 1
ATOM 729 O O . ILE A 1 92 ? -19.720 -4.908 19.261 1.00 92.06 92 ILE A O 1
ATOM 733 N N . VAL A 1 93 ? -19.337 -7.115 18.950 1.00 88.31 93 VAL A N 1
ATOM 734 C CA . VAL A 1 93 ? -20.597 -7.460 18.281 1.00 88.31 93 VAL A CA 1
ATOM 735 C C . VAL A 1 93 ? -21.172 -8.654 19.027 1.00 88.31 93 VAL A C 1
ATOM 737 O O . VAL A 1 93 ? -20.487 -9.658 19.187 1.00 88.31 93 VAL A O 1
ATOM 740 N N . ASP A 1 94 ? -22.385 -8.511 19.563 1.00 89.88 94 ASP A N 1
ATOM 741 C CA . ASP A 1 94 ? -23.088 -9.566 20.312 1.00 89.88 94 ASP A CA 1
ATOM 742 C C . ASP A 1 94 ? -22.280 -10.188 21.471 1.00 89.88 94 ASP A C 1
ATOM 744 O O . ASP A 1 94 ? -22.433 -11.355 21.816 1.00 89.88 94 ASP A O 1
ATOM 748 N N . GLY A 1 95 ? -21.416 -9.387 22.105 1.00 90.31 95 GLY A N 1
ATOM 749 C CA . GLY A 1 95 ? -20.561 -9.824 23.215 1.00 90.31 95 GLY A CA 1
ATOM 750 C C . GLY A 1 95 ? -19.237 -10.468 22.791 1.00 90.31 95 GLY A C 1
ATOM 751 O O . GLY A 1 95 ? -18.402 -10.745 23.651 1.00 90.31 95 GLY A O 1
ATOM 752 N N . GLU A 1 96 ? -18.995 -10.634 21.491 1.00 90.94 96 GLU A N 1
ATOM 753 C CA . GLU A 1 96 ? -17.752 -11.179 20.947 1.00 90.94 96 GLU A CA 1
ATOM 754 C C . GLU A 1 96 ? -16.865 -10.086 20.337 1.00 90.94 96 GLU A C 1
ATOM 756 O O . GLU A 1 96 ? -17.336 -9.123 19.729 1.00 90.94 96 GLU A O 1
ATOM 761 N N . THR A 1 97 ? -15.546 -10.225 20.502 1.00 91.25 97 THR A N 1
ATOM 762 C CA . THR A 1 97 ? -14.570 -9.297 19.914 1.00 91.25 97 THR A CA 1
ATOM 763 C C . THR A 1 97 ? -14.320 -9.674 18.459 1.00 91.25 97 THR A C 1
ATOM 765 O O . THR A 1 97 ? -13.703 -10.702 18.187 1.00 91.25 97 THR A O 1
ATOM 768 N N . GLN A 1 98 ? -14.741 -8.823 17.527 1.00 89.12 98 GLN A N 1
ATOM 769 C CA . GLN A 1 98 ? -14.591 -9.057 16.092 1.00 89.12 98 GLN A CA 1
ATOM 770 C C . GLN A 1 98 ? -13.691 -8.001 15.427 1.00 89.12 98 GLN A C 1
ATOM 772 O O . GLN A 1 98 ? -13.702 -6.831 15.840 1.00 89.12 98 GLN A O 1
ATOM 777 N N . PRO A 1 99 ? -12.914 -8.364 14.385 1.00 89.75 99 PRO A N 1
ATOM 778 C CA . PRO A 1 99 ? -12.127 -7.408 13.614 1.00 89.75 99 PRO A CA 1
ATOM 779 C C . PRO A 1 99 ? -13.019 -6.326 13.002 1.00 89.75 99 PRO A C 1
ATOM 781 O O . PRO A 1 99 ? -14.025 -6.612 12.359 1.00 89.75 99 PRO A O 1
ATOM 784 N N . LYS A 1 100 ? -12.644 -5.068 13.200 1.00 90.06 100 LYS A N 1
ATOM 785 C CA . LYS A 1 100 ? -13.306 -3.901 12.632 1.00 90.06 100 LYS A CA 1
ATOM 786 C C . LYS A 1 100 ? -12.606 -3.531 11.321 1.00 90.06 100 LYS A C 1
ATOM 788 O O . LYS A 1 100 ? -11.429 -3.170 11.375 1.00 90.06 100 LYS A O 1
ATOM 793 N N . PRO A 1 101 ? -13.302 -3.549 10.171 1.00 89.88 101 PRO A N 1
ATOM 794 C CA . PRO A 1 101 ? -12.744 -3.048 8.921 1.00 89.88 101 PRO A CA 1
ATOM 795 C C . PRO A 1 101 ? -12.238 -1.610 9.078 1.00 89.88 101 PRO A C 1
ATOM 797 O O . PRO A 1 101 ? -12.899 -0.766 9.694 1.00 89.88 101 PRO A O 1
ATOM 800 N N . PHE A 1 102 ? -11.063 -1.325 8.522 1.00 91.88 102 PHE A N 1
ATOM 801 C CA . PHE A 1 102 ? -10.440 -0.010 8.614 1.00 91.88 102 PHE A CA 1
ATOM 802 C C . PHE A 1 102 ? -9.850 0.387 7.267 1.00 91.88 102 PHE A C 1
ATOM 804 O O . PHE A 1 102 ? -8.921 -0.242 6.763 1.00 91.88 102 PHE A O 1
ATOM 811 N N . GLN A 1 103 ? -10.404 1.443 6.676 1.00 93.00 103 GLN A N 1
ATOM 812 C CA . GLN A 1 103 ? -10.011 1.912 5.356 1.00 93.00 103 GLN A CA 1
ATOM 813 C C . GLN A 1 103 ? -9.661 3.395 5.398 1.00 93.00 103 GLN A C 1
ATOM 815 O O . GLN A 1 103 ? -10.440 4.231 5.849 1.00 93.00 103 GLN A O 1
ATOM 820 N N . VAL A 1 104 ? -8.480 3.710 4.883 1.00 93.50 104 VAL A N 1
ATOM 821 C CA . VAL A 1 104 ? -7.958 5.062 4.722 1.00 93.50 104 VAL A CA 1
ATOM 822 C C . VAL A 1 104 ? -7.448 5.167 3.297 1.00 93.50 104 VAL A C 1
ATOM 824 O O . VAL A 1 104 ? -6.658 4.331 2.868 1.00 93.50 104 VAL A O 1
ATOM 827 N N . ASN A 1 105 ? -7.893 6.175 2.556 1.00 93.38 105 ASN A N 1
ATOM 828 C CA . ASN A 1 105 ? -7.463 6.401 1.182 1.00 93.38 105 ASN A CA 1
ATOM 829 C C . ASN A 1 105 ? -6.728 7.735 1.088 1.00 93.38 105 ASN A C 1
ATOM 831 O O . ASN A 1 105 ? -7.313 8.761 1.430 1.00 93.38 105 ASN A O 1
ATOM 835 N N . MET A 1 106 ? -5.485 7.716 0.596 1.00 92.81 106 MET A N 1
ATOM 836 C CA . MET A 1 106 ? -4.716 8.926 0.276 1.00 92.81 106 MET A CA 1
ATOM 837 C C . MET A 1 106 ? -4.686 9.968 1.412 1.00 92.81 106 MET A C 1
ATOM 839 O O . MET A 1 106 ? -4.840 11.162 1.171 1.00 92.81 106 MET A O 1
ATOM 843 N N . MET A 1 107 ? -4.507 9.539 2.664 1.00 95.31 107 MET A N 1
ATOM 844 C CA . MET A 1 107 ? -4.479 10.453 3.807 1.00 95.31 107 MET A CA 1
ATOM 845 C C . MET A 1 107 ? -3.168 11.243 3.842 1.00 95.31 107 MET A C 1
ATOM 847 O O . MET A 1 107 ? -2.115 10.623 4.008 1.00 95.31 107 MET A O 1
ATOM 851 N N . PRO A 1 108 ? -3.198 12.580 3.721 1.00 96.00 108 PRO A N 1
ATOM 852 C CA . PRO A 1 108 ? -1.985 13.378 3.759 1.00 96.00 108 PRO A CA 1
ATOM 853 C C . PRO A 1 108 ? -1.414 13.436 5.180 1.00 96.00 108 PRO A C 1
ATOM 855 O O . PRO A 1 108 ? -2.152 13.552 6.158 1.00 96.00 108 PRO A O 1
ATOM 858 N N . PHE A 1 109 ? -0.091 13.392 5.297 1.00 95.25 109 PHE A N 1
ATOM 859 C CA . PHE A 1 109 ? 0.634 13.624 6.546 1.00 95.25 109 PHE A CA 1
ATOM 860 C C . PHE A 1 109 ? 2.019 14.209 6.254 1.00 95.25 109 PHE A C 1
ATOM 862 O O . PHE A 1 109 ? 2.503 14.139 5.124 1.00 95.25 109 PHE A O 1
ATOM 869 N N . ILE A 1 110 ? 2.673 14.786 7.264 1.00 93.62 110 ILE A N 1
ATOM 870 C CA . ILE A 1 110 ? 4.022 15.343 7.099 1.00 93.62 110 ILE A CA 1
ATOM 871 C C . ILE A 1 110 ? 5.054 14.263 7.431 1.00 93.62 110 ILE A C 1
ATOM 873 O O . ILE A 1 110 ? 5.088 13.732 8.549 1.00 93.62 110 ILE A O 1
ATOM 877 N N . ILE A 1 111 ? 5.924 13.951 6.469 1.00 90.50 111 ILE A N 1
ATOM 878 C CA . ILE A 1 111 ? 7.007 12.977 6.638 1.00 90.50 111 ILE A CA 1
ATOM 879 C C . ILE A 1 111 ? 7.976 13.484 7.713 1.00 90.50 111 ILE A C 1
ATOM 881 O O . ILE A 1 111 ? 8.359 14.654 7.739 1.00 90.50 111 ILE A O 1
ATOM 885 N N . GLY A 1 112 ? 8.333 12.604 8.650 1.00 88.44 112 GLY A N 1
ATOM 886 C CA . GLY A 1 112 ? 9.118 12.953 9.840 1.00 88.44 112 GLY A CA 1
ATOM 887 C C . GLY A 1 112 ? 8.297 13.537 10.998 1.00 88.44 112 GLY A C 1
ATOM 888 O O . GLY A 1 112 ? 8.796 13.604 12.116 1.00 88.44 112 GLY A O 1
ATOM 889 N N . GLN A 1 113 ? 7.024 13.883 10.775 1.00 92.31 113 GLN A N 1
ATOM 890 C CA . GLN A 1 113 ? 6.102 14.407 11.796 1.00 92.31 113 GLN A CA 1
ATOM 891 C C . GLN A 1 113 ? 4.786 13.614 11.844 1.00 92.31 113 GLN A C 1
ATOM 893 O O . GLN A 1 113 ? 3.739 14.118 12.262 1.00 92.31 113 GLN A O 1
ATOM 898 N N . ALA A 1 114 ? 4.828 12.345 11.434 1.00 91.38 114 ALA A N 1
ATOM 899 C CA . ALA A 1 114 ? 3.659 11.477 11.345 1.00 91.38 114 ALA A CA 1
ATOM 900 C C . ALA A 1 114 ? 2.907 11.359 12.684 1.00 91.38 114 ALA A C 1
ATOM 902 O O . ALA A 1 114 ? 1.683 11.332 12.701 1.00 91.38 114 ALA A O 1
ATOM 903 N N . ARG A 1 115 ? 3.613 11.377 13.823 1.00 93.38 115 ARG A N 1
ATOM 904 C CA . ARG A 1 115 ? 2.993 11.338 15.160 1.00 93.38 115 ARG A CA 1
ATOM 905 C C . ARG A 1 115 ? 2.080 12.536 15.441 1.00 93.38 115 ARG A C 1
ATOM 907 O O . ARG A 1 115 ? 1.070 12.368 16.111 1.00 93.38 115 ARG A O 1
ATOM 914 N N . ALA A 1 116 ? 2.445 13.720 14.955 1.00 94.38 116 ALA A N 1
ATOM 915 C CA . ALA A 1 116 ? 1.688 14.951 15.177 1.00 94.38 116 ALA A CA 1
ATOM 916 C C . ALA A 1 116 ? 0.595 15.172 14.120 1.00 94.38 116 ALA A C 1
ATOM 918 O O . ALA A 1 116 ? -0.392 15.844 14.394 1.00 94.38 116 ALA A O 1
ATOM 919 N N . THR A 1 117 ? 0.777 14.618 12.918 1.00 95.56 117 THR A N 1
ATOM 920 C CA . THR A 1 117 ? -0.090 14.899 11.763 1.00 95.56 117 THR A CA 1
ATOM 921 C C . THR A 1 117 ? -1.078 13.784 11.438 1.00 95.56 117 THR A C 1
ATOM 923 O O . THR A 1 117 ? -2.106 14.057 10.823 1.00 95.56 117 THR A O 1
ATOM 926 N N . LEU A 1 118 ? -0.821 12.541 11.860 1.00 95.75 118 LEU A N 1
ATOM 927 C CA . LEU A 1 118 ? -1.747 11.436 11.626 1.00 95.75 118 LEU A CA 1
ATOM 928 C C . LEU A 1 118 ? -2.880 11.394 12.661 1.00 95.75 118 LEU A C 1
ATOM 930 O O . LEU A 1 118 ? -2.623 11.536 13.863 1.00 95.75 118 LEU A O 1
ATOM 934 N N . PRO A 1 119 ? -4.113 11.062 12.228 1.00 94.62 119 PRO A N 1
ATOM 935 C CA . PRO A 1 119 ? -5.207 10.740 13.136 1.00 94.62 119 PRO A CA 1
ATOM 936 C C . PRO A 1 119 ? -4.850 9.576 14.077 1.00 94.62 119 PRO A C 1
ATOM 938 O O . PRO A 1 119 ? -4.148 8.652 13.651 1.00 94.62 119 PRO A O 1
ATOM 941 N N . PRO A 1 120 ? -5.387 9.537 15.313 1.00 92.44 120 PRO A N 1
ATOM 942 C CA . PRO A 1 120 ? -5.038 8.522 16.313 1.00 92.44 120 PRO A CA 1
ATOM 943 C C . PRO A 1 120 ? -5.144 7.071 15.820 1.00 92.44 120 PRO A C 1
ATOM 945 O O . PRO A 1 120 ? -4.266 6.255 16.091 1.00 92.44 120 PRO A O 1
ATOM 948 N N . ALA A 1 121 ? -6.169 6.749 15.024 1.00 91.00 121 ALA A N 1
ATOM 949 C CA . ALA A 1 121 ? -6.365 5.403 14.480 1.00 91.00 121 ALA A CA 1
ATOM 950 C C . ALA A 1 121 ? -5.226 4.946 13.541 1.00 91.00 121 ALA A C 1
ATOM 952 O O . ALA A 1 121 ? -4.917 3.751 13.480 1.00 91.00 121 ALA A O 1
ATOM 953 N N . CYS A 1 122 ? -4.578 5.890 12.849 1.00 94.25 122 CYS A N 1
ATOM 954 C CA . CYS A 1 122 ? -3.485 5.642 11.905 1.00 94.25 122 CYS A CA 1
ATOM 955 C C . CYS A 1 122 ? -2.110 5.590 12.586 1.00 94.25 122 CYS A C 1
ATOM 957 O O . CYS A 1 122 ? -1.177 5.006 12.041 1.00 94.25 122 CYS A O 1
ATOM 959 N N . GLN A 1 123 ? -1.967 6.158 13.789 1.00 94.44 123 GLN A N 1
ATOM 960 C CA . GLN A 1 123 ? -0.679 6.237 14.495 1.00 94.44 123 GLN A CA 1
ATOM 961 C C . GLN A 1 123 ? -0.099 4.863 14.870 1.00 94.44 123 GLN A C 1
ATOM 963 O O . GLN A 1 123 ? 1.102 4.733 15.095 1.00 94.44 123 GLN A O 1
ATOM 968 N N . ARG A 1 124 ? -0.916 3.805 14.867 1.00 94.00 124 ARG A N 1
ATOM 969 C CA . ARG A 1 124 ? -0.467 2.415 15.067 1.00 94.00 124 ARG A CA 1
ATOM 970 C C . ARG A 1 124 ? 0.562 1.962 14.022 1.00 94.00 124 ARG A C 1
ATOM 972 O O . ARG A 1 124 ? 1.359 1.073 14.294 1.00 94.00 124 ARG A O 1
ATOM 979 N N . TYR A 1 125 ? 0.578 2.607 12.856 1.00 93.88 125 TYR A N 1
ATOM 980 C CA . TYR A 1 125 ? 1.505 2.326 11.762 1.00 93.88 125 TYR A CA 1
ATOM 981 C C . TYR A 1 125 ? 2.819 3.118 11.844 1.00 93.88 125 TYR A C 1
ATOM 983 O O . TYR A 1 125 ? 3.691 2.926 10.998 1.00 93.88 125 TYR A O 1
ATOM 991 N N . LEU A 1 126 ? 3.009 3.981 12.853 1.00 92.31 126 LEU A N 1
ATOM 992 C CA . LEU A 1 126 ? 4.232 4.785 13.004 1.00 92.31 126 LEU A CA 1
ATOM 993 C C . LEU A 1 126 ? 5.533 3.967 12.918 1.00 92.31 126 LEU A C 1
ATOM 995 O O . LEU A 1 126 ? 6.412 4.393 12.169 1.00 92.31 126 LEU A O 1
ATOM 999 N N . PRO A 1 127 ? 5.669 2.787 13.563 1.00 90.56 127 PRO A N 1
ATOM 1000 C CA . PRO A 1 127 ? 6.901 2.002 13.469 1.00 90.56 127 PRO A CA 1
ATOM 1001 C C . PRO A 1 127 ? 7.244 1.564 12.040 1.00 90.56 127 PRO A C 1
ATOM 1003 O O . PRO A 1 127 ? 8.418 1.408 11.710 1.00 90.56 127 PRO A O 1
ATOM 1006 N N . LEU A 1 128 ? 6.234 1.361 11.187 1.00 90.50 128 LEU A N 1
ATOM 1007 C CA . LEU A 1 128 ? 6.423 1.023 9.775 1.00 90.50 128 LEU A CA 1
ATOM 1008 C C . LEU A 1 128 ? 6.817 2.263 8.973 1.00 90.50 128 LEU A C 1
ATOM 1010 O O . LEU A 1 128 ? 7.808 2.239 8.248 1.00 90.50 128 LEU A O 1
ATOM 1014 N N . LEU A 1 129 ? 6.101 3.373 9.166 1.00 89.56 129 LEU A N 1
ATOM 1015 C CA . LEU A 1 129 ? 6.386 4.640 8.486 1.00 89.56 129 LEU A CA 1
ATOM 1016 C C . LEU A 1 129 ? 7.805 5.147 8.788 1.00 89.56 129 LEU A C 1
ATOM 1018 O O . LEU A 1 129 ? 8.504 5.617 7.895 1.00 89.56 129 LEU A O 1
ATOM 1022 N N . GLU A 1 130 ? 8.265 4.996 10.029 1.00 85.25 130 GLU A N 1
ATOM 1023 C CA . GLU A 1 130 ? 9.616 5.379 10.451 1.00 85.25 130 GLU A CA 1
ATOM 1024 C C . GLU A 1 130 ? 10.724 4.509 9.841 1.00 85.25 130 GLU A C 1
ATOM 1026 O O . GLU A 1 130 ? 11.867 4.966 9.768 1.00 85.25 130 GLU A O 1
ATOM 1031 N N . ARG A 1 131 ? 10.402 3.283 9.402 1.00 81.19 131 ARG A N 1
ATOM 1032 C CA . ARG A 1 131 ? 11.325 2.383 8.689 1.00 81.19 131 ARG A CA 1
ATOM 1033 C C . ARG A 1 131 ? 11.336 2.625 7.183 1.00 81.19 131 ARG A C 1
ATOM 1035 O O . ARG A 1 131 ? 12.359 2.385 6.555 1.00 81.19 131 ARG A O 1
ATOM 1042 N N . CYS A 1 132 ? 10.216 3.069 6.617 1.00 77.12 132 CYS A N 1
ATOM 1043 C CA . CYS A 1 132 ? 10.080 3.328 5.183 1.00 77.12 132 CYS A CA 1
ATOM 1044 C C . CYS A 1 132 ? 10.595 4.708 4.755 1.00 77.12 132 CYS A C 1
ATOM 1046 O O . CYS A 1 132 ? 10.743 4.944 3.561 1.00 77.12 132 CYS A O 1
ATOM 1048 N N . ARG A 1 133 ? 10.840 5.628 5.696 1.00 74.06 133 ARG A N 1
ATOM 1049 C CA . ARG A 1 133 ? 11.281 6.989 5.364 1.00 74.06 133 ARG A CA 1
ATOM 1050 C C . ARG A 1 133 ? 12.676 7.007 4.737 1.00 74.06 133 ARG A C 1
ATOM 1052 O O . ARG A 1 133 ? 13.606 6.396 5.264 1.00 74.06 133 ARG A O 1
ATOM 1059 N N . TYR A 1 134 ? 12.825 7.799 3.681 1.00 69.38 134 TYR A N 1
ATOM 1060 C CA . TYR A 1 134 ? 14.124 8.212 3.165 1.00 69.38 134 TYR A CA 1
ATOM 1061 C C . TYR A 1 134 ? 14.538 9.543 3.815 1.00 69.38 134 TYR A C 1
ATOM 1063 O O . TYR A 1 134 ? 13.690 10.385 4.119 1.00 69.38 134 TYR A O 1
ATOM 1071 N N . HIS A 1 135 ? 15.833 9.737 4.083 1.00 64.94 135 HIS A N 1
ATOM 1072 C CA . HIS A 1 135 ? 16.310 10.862 4.903 1.00 64.94 135 HIS A CA 1
ATOM 1073 C C . HIS A 1 135 ? 15.986 12.250 4.310 1.00 64.94 135 HIS A C 1
ATOM 1075 O O . HIS A 1 135 ? 15.730 13.186 5.071 1.00 64.94 135 HIS A O 1
ATOM 1081 N N . ASP A 1 136 ? 15.890 12.358 2.982 1.00 77.88 136 ASP A N 1
ATOM 1082 C CA . ASP A 1 136 ? 15.711 13.626 2.252 1.00 77.88 136 ASP A CA 1
ATOM 1083 C C . ASP A 1 136 ? 14.240 14.041 2.034 1.00 77.88 136 ASP A C 1
ATOM 1085 O O . ASP A 1 136 ? 13.931 14.969 1.278 1.00 77.88 136 ASP A O 1
ATOM 1089 N N . GLU A 1 137 ? 13.294 13.350 2.672 1.00 81.56 137 GLU A N 1
ATOM 1090 C CA . GLU A 1 137 ? 11.856 13.610 2.511 1.00 81.56 137 GLU A CA 1
ATOM 1091 C C . GLU A 1 137 ? 11.206 14.288 3.718 1.00 81.56 137 GLU A C 1
ATOM 1093 O O . GLU A 1 137 ? 10.024 14.630 3.672 1.00 81.56 13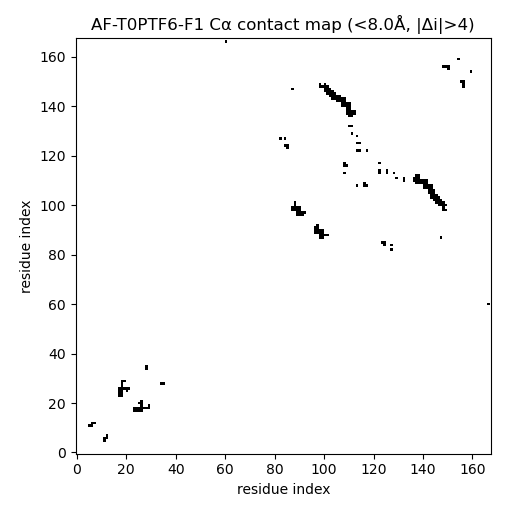7 GLU A O 1
ATOM 1098 N N . ASN A 1 138 ? 11.960 14.526 4.793 1.00 86.44 138 ASN A N 1
ATOM 1099 C CA . ASN A 1 138 ? 11.434 15.176 5.991 1.00 86.44 138 ASN A CA 1
ATOM 1100 C C . ASN A 1 138 ? 10.808 16.542 5.662 1.00 86.44 138 ASN A C 1
ATOM 1102 O O . ASN A 1 138 ? 11.391 17.365 4.960 1.00 86.44 138 ASN A O 1
ATOM 1106 N N . GLY A 1 139 ? 9.607 16.780 6.189 1.00 87.50 139 GLY A N 1
ATOM 1107 C CA . GLY A 1 139 ? 8.835 17.998 5.939 1.00 87.50 139 GLY A CA 1
ATOM 1108 C C . GLY A 1 139 ? 7.982 17.973 4.665 1.00 87.50 139 GLY A C 1
ATOM 1109 O O . GLY A 1 139 ? 7.110 18.828 4.526 1.00 87.50 139 GLY A O 1
ATOM 1110 N N . LYS A 1 140 ? 8.161 16.998 3.761 1.00 90.50 140 LYS A N 1
ATOM 1111 C CA . LYS A 1 140 ? 7.282 16.824 2.592 1.00 90.50 140 LYS A CA 1
ATOM 1112 C C . LYS A 1 140 ? 5.951 16.178 2.990 1.00 90.50 140 LYS A C 1
ATOM 1114 O O . LYS A 1 140 ? 5.838 15.527 4.032 1.00 90.50 140 LYS A O 1
ATOM 1119 N N . VAL A 1 141 ? 4.943 16.347 2.133 1.00 92.38 141 VAL A N 1
ATOM 1120 C CA . VAL A 1 141 ? 3.638 15.690 2.281 1.00 92.38 141 VAL A CA 1
ATOM 1121 C C . VAL A 1 141 ? 3.721 14.272 1.719 1.00 92.38 141 VAL A C 1
ATOM 1123 O O . VAL A 1 141 ? 3.994 14.089 0.535 1.00 92.38 141 VAL A O 1
ATOM 1126 N N . GLY A 1 142 ? 3.469 13.281 2.570 1.00 91.50 142 GLY A N 1
ATOM 1127 C CA . GLY A 1 142 ? 3.253 11.890 2.182 1.00 91.50 142 GLY A CA 1
ATOM 1128 C C . GLY A 1 142 ? 1.764 11.550 2.180 1.00 91.50 142 GLY A C 1
ATOM 1129 O O . GLY A 1 142 ? 0.976 12.198 2.867 1.00 91.50 142 GLY A O 1
ATOM 1130 N N . TYR A 1 143 ? 1.383 10.512 1.435 1.00 94.25 143 TYR A N 1
ATOM 1131 C CA . TYR A 1 143 ? 0.010 10.007 1.398 1.00 94.25 143 TYR A CA 1
ATOM 1132 C C . TYR A 1 143 ? -0.044 8.576 1.928 1.00 94.25 143 TYR A C 1
ATOM 1134 O O . TYR A 1 143 ? 0.679 7.698 1.462 1.00 94.25 143 TYR A O 1
ATOM 1142 N N . LEU A 1 144 ? -0.919 8.340 2.902 1.00 93.88 144 LEU A N 1
ATOM 1143 C CA . LEU A 1 144 ? -1.107 7.054 3.558 1.00 93.88 144 LEU A CA 1
ATOM 1144 C C . LEU A 1 144 ? -2.411 6.404 3.094 1.00 93.88 144 LEU A C 1
ATOM 1146 O O . LEU A 1 144 ? -3.491 6.975 3.238 1.00 93.88 144 LEU A O 1
ATOM 1150 N N . THR A 1 145 ? -2.310 5.182 2.579 1.00 93.44 145 THR A N 1
ATOM 1151 C CA . THR A 1 145 ? -3.463 4.327 2.285 1.00 93.44 145 THR A CA 1
ATOM 1152 C C . THR A 1 145 ? -3.385 3.086 3.163 1.00 93.44 145 THR A C 1
ATOM 1154 O O . THR A 1 145 ? -2.365 2.402 3.171 1.00 93.44 145 THR A O 1
ATOM 1157 N N . ILE A 1 146 ? -4.453 2.805 3.906 1.00 92.19 146 ILE A N 1
ATOM 1158 C CA . ILE A 1 146 ? -4.587 1.623 4.764 1.00 92.19 146 ILE A CA 1
ATOM 1159 C C . ILE A 1 146 ? -5.847 0.887 4.332 1.00 92.19 146 ILE A C 1
ATOM 1161 O O . ILE A 1 146 ? -6.894 1.500 4.135 1.00 92.19 146 ILE A O 1
ATOM 1165 N N . HIS A 1 147 ? -5.747 -0.428 4.188 1.00 91.06 147 HIS A N 1
ATOM 1166 C CA . HIS A 1 147 ? -6.895 -1.282 3.935 1.00 91.06 147 HIS A CA 1
ATOM 1167 C C . HIS A 1 147 ? -6.786 -2.512 4.837 1.00 91.06 147 HIS A C 1
ATOM 1169 O O . HIS A 1 147 ? -5.990 -3.409 4.582 1.00 91.06 147 HIS A O 1
ATOM 1175 N N . GLU A 1 148 ? -7.575 -2.533 5.905 1.00 90.69 148 GLU A N 1
ATOM 1176 C CA . GLU A 1 148 ? -7.764 -3.671 6.802 1.00 90.69 148 GLU A CA 1
ATOM 1177 C C . GLU A 1 148 ? -9.163 -4.240 6.541 1.00 90.69 148 GLU A C 1
ATOM 1179 O O . GLU A 1 148 ? -10.163 -3.523 6.629 1.00 90.69 148 GLU A O 1
ATOM 1184 N N . GLY A 1 149 ? -9.237 -5.526 6.217 1.00 86.38 149 GLY A N 1
ATOM 1185 C CA . GLY A 1 149 ? -10.492 -6.227 5.983 1.00 86.38 149 GLY A CA 1
ATOM 1186 C C . GLY A 1 149 ? -10.301 -7.727 6.141 1.00 86.38 149 GLY A C 1
ATOM 1187 O O . GLY A 1 149 ? -9.184 -8.229 6.009 1.00 86.38 149 GLY A O 1
ATOM 1188 N N . ILE A 1 150 ? -11.392 -8.428 6.440 1.00 84.94 150 ILE A N 1
ATOM 1189 C CA . ILE A 1 150 ? -11.412 -9.890 6.420 1.00 84.94 150 ILE A CA 1
ATOM 1190 C C . ILE A 1 150 ? -11.405 -10.319 4.955 1.00 84.94 150 ILE A C 1
ATOM 1192 O O . ILE A 1 150 ? -12.131 -9.763 4.131 1.00 84.94 150 ILE A O 1
ATOM 1196 N N . VAL A 1 151 ? -10.538 -11.271 4.638 1.00 82.69 151 VAL A N 1
ATOM 1197 C CA . VAL A 1 151 ? -10.393 -11.833 3.300 1.00 82.69 151 VAL A CA 1
ATOM 1198 C C . VAL A 1 151 ? -10.691 -13.311 3.423 1.00 82.69 151 VAL A C 1
ATOM 1200 O O . VAL A 1 151 ? -10.082 -13.994 4.247 1.00 82.69 151 VAL A O 1
ATOM 1203 N N . GLU A 1 152 ? -11.638 -13.784 2.623 1.00 83.56 152 GLU A N 1
ATOM 1204 C CA . GLU A 1 152 ? -11.960 -15.203 2.564 1.00 83.56 152 GLU A CA 1
ATOM 1205 C C . GLU A 1 152 ? -10.745 -15.994 2.081 1.00 83.56 152 GLU A C 1
ATOM 1207 O O . GLU A 1 152 ? -9.951 -15.507 1.264 1.00 83.56 152 GLU A O 1
ATOM 1212 N N . ALA A 1 153 ? -10.603 -17.225 2.568 1.00 82.88 153 ALA A N 1
ATOM 1213 C CA . ALA A 1 153 ? -9.547 -18.115 2.103 1.00 82.88 153 ALA A CA 1
ATOM 1214 C C . ALA A 1 153 ? -9.580 -18.234 0.568 1.00 82.88 153 ALA A C 1
ATOM 1216 O O . ALA A 1 153 ? -10.645 -18.230 -0.047 1.00 82.88 153 ALA A O 1
ATOM 1217 N N . ASP A 1 154 ? -8.397 -18.288 -0.046 1.00 79.50 154 ASP A N 1
ATOM 1218 C CA . ASP A 1 154 ? -8.202 -18.337 -1.503 1.00 79.50 154 ASP A CA 1
ATOM 1219 C C . ASP A 1 154 ? -8.700 -17.108 -2.289 1.00 79.50 154 ASP A C 1
ATOM 1221 O O . ASP A 1 154 ? -8.695 -17.106 -3.523 1.00 79.50 154 ASP A O 1
ATOM 1225 N N . THR A 1 155 ? -9.061 -16.022 -1.598 1.00 75.56 155 THR A N 1
ATOM 1226 C CA . THR A 1 155 ? -9.378 -14.731 -2.218 1.00 75.56 155 THR A CA 1
ATOM 1227 C C . THR A 1 155 ? -8.294 -13.693 -1.935 1.00 75.56 155 THR A C 1
ATOM 1229 O O . THR A 1 155 ? -7.462 -13.841 -1.039 1.00 75.56 155 THR A O 1
ATOM 1232 N N . SER A 1 156 ? -8.254 -12.631 -2.737 1.00 72.06 156 SER A N 1
ATOM 1233 C CA . SER A 1 156 ? -7.318 -11.523 -2.556 1.00 72.06 156 SER A CA 1
ATOM 1234 C C . SER A 1 156 ? -8.050 -10.270 -2.081 1.00 72.06 156 SER A C 1
ATOM 1236 O O . SER A 1 156 ? -9.111 -9.925 -2.592 1.00 72.06 156 SER A O 1
ATOM 1238 N N . GLN A 1 157 ? -7.442 -9.532 -1.146 1.00 69.00 157 GLN A N 1
ATOM 1239 C CA . GLN A 1 157 ? -8.005 -8.285 -0.598 1.00 69.00 157 GLN A CA 1
ATOM 1240 C C . GLN A 1 157 ? -8.179 -7.170 -1.651 1.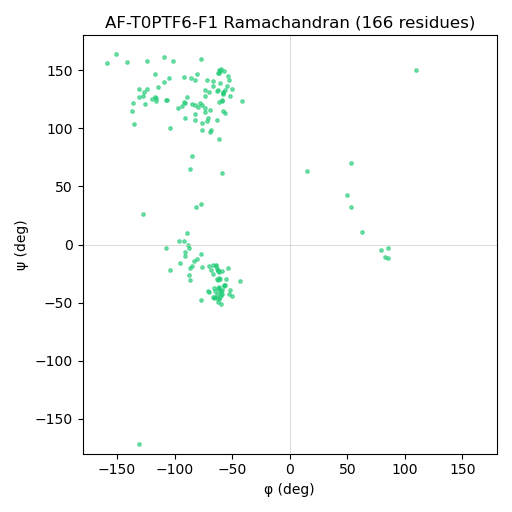00 69.00 157 GLN A C 1
ATOM 1242 O O . GLN A 1 157 ? -8.953 -6.227 -1.478 1.00 69.00 157 GLN A O 1
ATOM 1247 N N . ARG A 1 158 ? -7.414 -7.243 -2.744 1.00 70.38 158 ARG A N 1
ATOM 1248 C CA . ARG A 1 158 ? -7.512 -6.379 -3.930 1.00 70.38 158 ARG A CA 1
ATOM 1249 C C . ARG A 1 158 ? -7.531 -7.239 -5.197 1.00 70.38 158 ARG A C 1
ATOM 1251 O O . ARG A 1 158 ? -7.677 -8.451 -5.106 1.00 70.38 158 ARG A O 1
ATOM 1258 N N . ARG A 1 159 ? -7.449 -6.603 -6.372 1.00 59.34 159 ARG A N 1
ATOM 1259 C CA . ARG A 1 159 ? -7.599 -7.216 -7.704 1.00 59.34 159 ARG A CA 1
ATOM 1260 C C . ARG A 1 159 ? -6.896 -8.586 -7.805 1.00 59.34 159 ARG A C 1
ATOM 1262 O O . ARG A 1 159 ? -5.687 -8.635 -7.578 1.00 59.34 159 ARG A O 1
ATOM 1269 N N . PRO A 1 160 ? -7.617 -9.664 -8.162 1.00 53.84 160 PRO A N 1
ATOM 1270 C CA . PRO A 1 160 ? -7.005 -10.973 -8.360 1.00 53.84 160 PRO A CA 1
ATOM 1271 C C . PRO A 1 160 ? -6.069 -10.949 -9.579 1.00 53.84 160 PRO A C 1
ATOM 1273 O O . PRO A 1 160 ? -6.381 -10.329 -10.597 1.00 53.84 160 PRO A O 1
ATOM 1276 N N . GLY A 1 161 ? -4.923 -11.627 -9.472 1.00 53.59 161 GLY A N 1
ATOM 1277 C CA . GLY A 1 161 ? -3.909 -11.735 -10.532 1.00 53.59 161 GLY A CA 1
ATOM 1278 C C . GLY A 1 161 ? -2.603 -10.976 -10.250 1.00 53.59 161 GLY A C 1
ATOM 1279 O O . GLY A 1 161 ? -2.588 -9.953 -9.564 1.00 53.59 161 GLY A O 1
ATOM 1280 N N . LEU A 1 162 ? -1.489 -11.486 -10.793 1.00 48.94 162 LEU A N 1
ATOM 1281 C CA . LEU A 1 162 ? -0.162 -10.863 -10.710 1.00 48.94 162 LEU A CA 1
ATOM 1282 C C . LEU A 1 162 ? -0.186 -9.504 -11.424 1.00 48.94 162 LEU A C 1
ATOM 1284 O O . LEU A 1 162 ? -0.242 -9.446 -12.651 1.00 48.94 162 LEU A O 1
ATOM 1288 N N . HIS A 1 163 ? -0.149 -8.419 -10.656 1.00 47.16 163 HIS A N 1
ATOM 1289 C CA . HIS A 1 163 ? -0.004 -7.074 -11.201 1.00 47.16 163 HIS A CA 1
ATOM 1290 C C . HIS A 1 163 ? 1.475 -6.813 -11.470 1.00 47.16 163 HIS A C 1
ATOM 1292 O O . HIS A 1 163 ? 2.264 -6.648 -10.543 1.00 47.16 163 HIS A O 1
ATOM 1298 N N . VAL A 1 164 ? 1.846 -6.804 -12.747 1.00 45.25 164 VAL A N 1
ATOM 1299 C CA . VAL A 1 164 ? 3.124 -6.254 -13.191 1.00 45.25 164 VAL A CA 1
ATOM 1300 C C . VAL A 1 164 ? 2.847 -4.791 -13.509 1.00 45.25 164 VAL A C 1
ATOM 1302 O O . VAL A 1 164 ? 2.128 -4.503 -14.465 1.00 45.25 164 VAL A O 1
ATOM 1305 N N . GLU A 1 165 ? 3.347 -3.865 -12.691 1.00 39.84 165 GLU A N 1
ATOM 1306 C CA . GLU A 1 165 ? 3.377 -2.459 -13.096 1.00 39.84 165 GLU A CA 1
ATOM 1307 C C . GLU A 1 165 ? 4.393 -2.348 -14.234 1.00 39.84 165 GLU A C 1
ATOM 1309 O O . GLU A 1 165 ? 5.601 -2.387 -14.013 1.00 39.84 165 GLU A O 1
ATOM 1314 N N . ALA A 1 166 ? 3.899 -2.340 -15.472 1.00 35.19 166 ALA A N 1
ATOM 1315 C CA . ALA A 1 166 ? 4.718 -2.085 -16.643 1.00 35.19 166 ALA A CA 1
ATOM 1316 C C . ALA A 1 166 ? 4.921 -0.566 -16.752 1.00 35.19 166 ALA A C 1
ATOM 1318 O O . ALA A 1 166 ? 3.932 0.158 -16.901 1.00 35.19 166 ALA A O 1
ATOM 1319 N N . PRO A 1 167 ? 6.161 -0.060 -16.681 1.00 46.47 167 PRO A N 1
ATOM 1320 C CA . PRO A 1 167 ? 6.445 1.267 -17.184 1.00 46.47 167 PRO A CA 1
ATOM 1321 C C . PRO A 1 167 ? 6.354 1.228 -18.714 1.00 46.47 167 PRO A C 1
ATOM 1323 O O . PRO A 1 167 ? 6.876 0.308 -19.347 1.00 46.47 167 PRO A O 1
ATOM 1326 N N . TRP A 1 168 ? 5.625 2.194 -19.266 1.00 39.47 168 TRP A N 1
ATOM 1327 C CA . TRP A 1 168 ? 5.531 2.488 -20.698 1.00 39.47 168 TRP A CA 1
ATOM 1328 C C . TRP A 1 168 ? 6.902 2.817 -21.292 1.00 39.47 168 TRP A C 1
ATOM 1330 O O . TRP A 1 168 ? 7.706 3.456 -20.574 1.00 39.47 168 TRP A O 1
#

Organism: Saprolegnia diclina (strain VS20) (NCBI:txid1156394)

Mean predicted aligned error: 17.16 Å

pLDDT: mean 74.72, std 17.53, range [35.19, 96.0]

Radius of gyration: 24.33 Å; Cα contacts (8 Å, |Δi|>4): 116; chains: 1; bounding box: 51×57×63 Å

Sequence (168 aa):
MTPAPLWHNSVVRLLLLGTLDDGSSLRGLRGQTDVLKAIVDHLRAIWRAQLKTDQRGYVPLGNVFLPFDTPHDTPIPHTPRFVDFPPPLTHIVDGETQPKPFQVNMMPFIIGQARATLPPACQRYLPLLERCRYHDENGKVGYLTIHEGIVEADTSQRRPGLHVEAPW

Secondary structure (DSSP, 8-state):
-PPPPGGG-HHHHHHTHHHH-TTSGGGGGTT-HHHHHHHHHHHHHHHHHH--TTS-S----TT---SS---TTS---------PPPPPPEEEETTEEEEPPEEEEEEEEETT-HHHHS-GGGGGGHHHHHHH--GGGTTSEEEEEEEE----TT--SS-SS-------